Protein AF-A0A3D4FET5-F1 (afdb_monomer_lite)

Sequence (54 aa):
MGYYIRVESEVRIYVEDINPTGEKIILFIHGWPANHNLFEYQFNKLPEMGYRCI

pLDDT: mean 96.56, std 2.71, range [79.06, 98.19]

Radius of gyration: 12.08 Å; chains: 1; bounding box: 25×19×34 Å

Secondary structure (DSSP, 8-state):
-EEEEEEETTEEEEEE-BSTT-SEEE-----TT--GGGGHHHHTTTGGGTEEE-

Structure (mmCIF, N/CA/C/O backbone):
data_AF-A0A3D4FET5-F1
#
_entry.id   AF-A0A3D4FET5-F1
#
loop_
_atom_site.group_PDB
_atom_site.id
_atom_site.type_symbol
_atom_site.label_atom_id
_atom_site.label_alt_id
_atom_site.label_comp_id
_atom_site.label_asym_id
_atom_site.label_entity_id
_atom_site.label_seq_id
_atom_site.pdbx_PDB_ins_code
_atom_site.Cartn_x
_atom_site.Cartn_y
_atom_site.Cartn_z
_atom_site.occupancy
_atom_site.B_iso_or_equiv
_atom_site.auth_seq_id
_atom_site.auth_comp_id
_atom_site.auth_asym_id
_atom_site.auth_atom_id
_atom_site.pdbx_PDB_model_num
ATOM 1 N N . MET A 1 1 ? -0.364 -7.478 6.833 1.00 79.06 1 MET A N 1
ATOM 2 C CA . MET A 1 1 ? 0.349 -8.520 6.049 1.00 79.06 1 MET A CA 1
ATOM 3 C C . MET A 1 1 ? 0.315 -8.085 4.600 1.00 79.06 1 MET A C 1
ATOM 5 O O . MET A 1 1 ? -0.767 -7.745 4.139 1.00 79.06 1 MET A O 1
ATOM 9 N N . GLY A 1 2 ? 1.464 -8.048 3.921 1.00 91.50 2 GLY A N 1
ATOM 10 C CA . GLY A 1 2 ? 1.526 -7.661 2.511 1.00 91.50 2 GLY A CA 1
ATOM 11 C C . GLY A 1 2 ? 0.986 -8.751 1.585 1.00 91.50 2 GLY A C 1
ATOM 12 O O . GLY A 1 2 ? 1.141 -9.941 1.869 1.00 91.50 2 GLY A O 1
ATOM 13 N N . TYR A 1 3 ? 0.343 -8.354 0.492 1.00 97.19 3 TYR A N 1
ATOM 14 C CA . TYR A 1 3 ? -0.157 -9.265 -0.539 1.00 97.19 3 TYR A CA 1
ATOM 15 C C . TYR A 1 3 ? -0.076 -8.632 -1.930 1.00 97.19 3 TYR A C 1
ATOM 17 O O . TYR A 1 3 ? 0.118 -7.428 -2.075 1.00 97.19 3 TYR A O 1
ATOM 25 N N . TYR A 1 4 ? -0.203 -9.462 -2.968 1.00 97.69 4 TYR A N 1
ATOM 26 C CA . TYR A 1 4 ? -0.213 -9.003 -4.355 1.00 97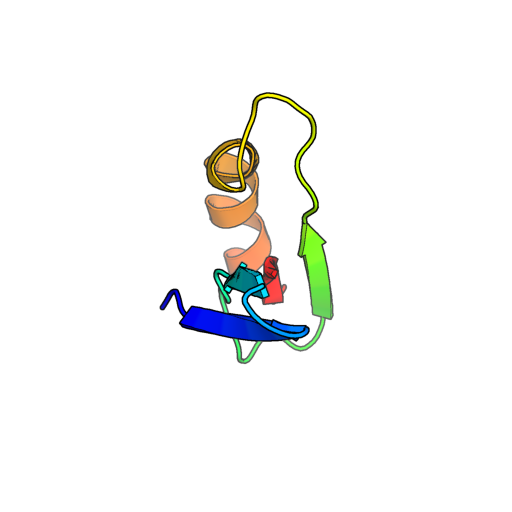.69 4 TYR A CA 1
ATOM 27 C C . TYR A 1 4 ? -1.629 -8.977 -4.917 1.00 97.69 4 TYR A C 1
ATOM 29 O O . TYR A 1 4 ? -2.358 -9.965 -4.819 1.00 97.69 4 TYR A O 1
ATOM 37 N N . ILE A 1 5 ? -1.975 -7.880 -5.584 1.00 97.44 5 ILE A N 1
ATOM 38 C CA . ILE A 1 5 ? -3.197 -7.750 -6.377 1.00 97.44 5 ILE A CA 1
ATOM 39 C C . ILE A 1 5 ? -2.811 -7.823 -7.854 1.00 97.44 5 ILE A C 1
ATOM 41 O O . ILE A 1 5 ? -1.948 -7.077 -8.322 1.00 97.44 5 ILE A O 1
ATOM 45 N N . ARG A 1 6 ? -3.439 -8.732 -8.605 1.00 97.81 6 ARG A N 1
ATOM 46 C CA . ARG A 1 6 ? -3.324 -8.759 -10.068 1.00 97.81 6 ARG A CA 1
ATOM 47 C C . ARG A 1 6 ? -4.263 -7.708 -10.650 1.00 97.81 6 ARG A C 1
ATOM 49 O O . ARG A 1 6 ? -5.461 -7.782 -10.400 1.00 97.81 6 ARG A O 1
ATOM 56 N N . VAL A 1 7 ? -3.726 -6.780 -11.437 1.00 97.56 7 VAL A N 1
ATOM 57 C CA . VAL A 1 7 ? -4.522 -5.715 -12.076 1.00 97.56 7 VAL A CA 1
ATOM 58 C C . VAL A 1 7 ? -4.672 -5.922 -13.581 1.00 97.56 7 VAL A C 1
ATOM 60 O O . VAL A 1 7 ? -5.733 -5.648 -14.125 1.00 97.56 7 VAL A O 1
ATOM 63 N N . GLU A 1 8 ? -3.657 -6.491 -14.238 1.00 97.56 8 GLU A N 1
ATOM 64 C CA . GLU A 1 8 ? -3.655 -6.775 -15.679 1.00 97.56 8 GLU A CA 1
ATOM 65 C C . GLU A 1 8 ? -2.888 -8.080 -15.984 1.00 97.56 8 GLU A C 1
ATOM 67 O O . GLU A 1 8 ? -2.481 -8.825 -15.080 1.00 97.56 8 GLU A O 1
ATOM 72 N N . SER A 1 9 ? -2.716 -8.413 -17.269 1.00 97.50 9 SER A N 1
ATOM 73 C CA . SER A 1 9 ? -1.838 -9.515 -17.676 1.00 97.50 9 SER A CA 1
ATOM 74 C C . SER A 1 9 ? -0.400 -9.191 -17.292 1.00 97.50 9 SER A C 1
ATOM 76 O O . SER A 1 9 ? 0.086 -8.117 -17.615 1.00 97.50 9 SER A O 1
ATOM 78 N N . GLU A 1 10 ? 0.271 -10.112 -16.602 1.00 96.81 10 GLU A N 1
ATOM 79 C CA . GLU A 1 10 ? 1.658 -9.944 -16.144 1.00 96.81 10 GLU A CA 1
ATOM 80 C C . GLU A 1 10 ? 1.930 -8.754 -15.197 1.00 96.81 10 GLU A C 1
ATOM 82 O O . GLU A 1 10 ? 3.080 -8.516 -14.838 1.00 96.81 10 GLU A O 1
ATOM 87 N N . VAL A 1 11 ? 0.899 -8.052 -14.702 1.00 98.00 11 VAL A N 1
ATOM 88 C CA . VAL A 1 11 ? 1.054 -6.943 -13.741 1.00 98.00 11 VAL A CA 1
ATOM 89 C C . VAL A 1 11 ? 0.492 -7.329 -12.374 1.00 98.00 11 VAL A C 1
ATOM 91 O O . VAL A 1 11 ? -0.700 -7.627 -12.223 1.00 98.00 11 VAL A O 1
ATOM 94 N N . ARG A 1 12 ? 1.356 -7.295 -11.352 1.00 98.00 12 ARG A N 1
ATOM 95 C CA . ARG A 1 12 ? 1.008 -7.518 -9.942 1.00 98.00 12 ARG A CA 1
ATOM 96 C C . ARG A 1 12 ? 1.518 -6.360 -9.093 1.00 98.00 12 ARG A C 1
ATOM 98 O O . ARG A 1 12 ? 2.708 -6.061 -9.125 1.00 98.00 12 ARG A O 1
ATOM 105 N N . ILE A 1 13 ? 0.630 -5.752 -8.315 1.00 97.62 13 ILE A N 1
ATOM 106 C CA . ILE A 1 13 ? 0.955 -4.659 -7.393 1.00 97.62 13 ILE A CA 1
ATOM 107 C C . ILE A 1 13 ? 1.082 -5.242 -5.988 1.00 97.62 13 ILE A C 1
ATOM 109 O O . ILE A 1 13 ? 0.189 -5.963 -5.546 1.00 97.62 13 ILE A O 1
ATOM 113 N N . TYR A 1 14 ? 2.190 -4.952 -5.309 1.00 97.94 14 TYR A N 1
ATOM 1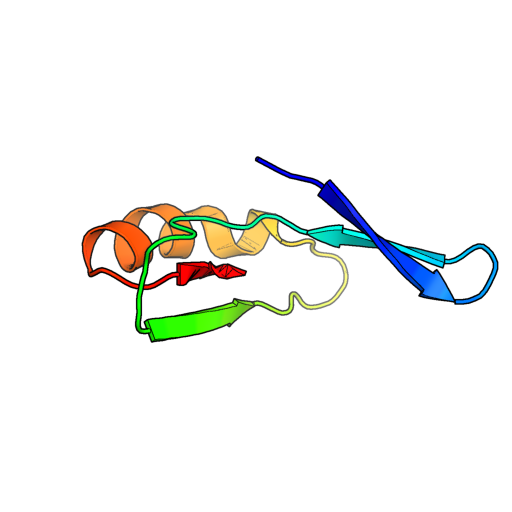14 C CA . TYR A 1 14 ? 2.346 -5.247 -3.885 1.00 97.94 14 TYR A CA 1
ATOM 115 C C . TYR A 1 14 ? 1.589 -4.199 -3.063 1.00 97.94 14 TYR A C 1
ATOM 117 O O . TYR A 1 14 ? 1.732 -3.006 -3.321 1.00 97.94 14 TYR A O 1
ATOM 125 N N . VAL A 1 15 ? 0.798 -4.648 -2.091 1.00 97.69 15 VAL A N 1
ATOM 126 C CA . VAL A 1 15 ? -0.021 -3.804 -1.214 1.00 97.69 15 VAL A CA 1
ATOM 127 C C . VAL A 1 15 ? 0.219 -4.200 0.237 1.00 97.69 15 VAL A C 1
ATOM 129 O O . VAL A 1 15 ? 0.255 -5.390 0.560 1.00 97.69 15 VAL A O 1
ATOM 132 N N . GLU A 1 16 ? 0.331 -3.206 1.116 1.00 96.81 16 GLU A N 1
ATOM 133 C CA . GLU A 1 16 ? 0.300 -3.391 2.565 1.00 96.81 16 GLU A CA 1
ATOM 134 C C . GLU A 1 16 ? -0.990 -2.823 3.140 1.00 96.81 16 GLU A C 1
ATOM 136 O O . GLU A 1 16 ? -1.257 -1.637 3.047 1.00 96.81 16 GLU A O 1
ATOM 141 N N . ASP A 1 17 ? -1.782 -3.693 3.761 1.00 96.94 17 ASP A N 1
ATOM 142 C CA . ASP A 1 17 ? -3.022 -3.313 4.431 1.00 96.94 17 ASP A CA 1
ATOM 143 C C . ASP A 1 17 ? -2.802 -3.333 5.944 1.00 96.94 17 ASP A C 1
ATOM 145 O O . ASP A 1 17 ? -2.609 -4.396 6.559 1.00 96.94 17 ASP A O 1
ATOM 149 N N . ILE A 1 18 ? -2.757 -2.139 6.526 1.00 96.50 18 ILE A N 1
ATOM 150 C CA . ILE A 1 18 ? -2.472 -1.903 7.936 1.00 96.50 18 ILE A CA 1
ATOM 151 C C . ILE A 1 18 ? -3.763 -1.472 8.626 1.00 96.50 18 ILE A C 1
ATOM 153 O O . ILE A 1 18 ? -4.456 -0.561 8.173 1.00 96.50 18 ILE A O 1
ATOM 157 N N . ASN A 1 19 ? -4.055 -2.108 9.765 1.00 96.81 19 ASN A N 1
ATOM 158 C CA . ASN A 1 19 ? -5.308 -1.944 10.504 1.00 96.81 19 ASN A CA 1
ATOM 159 C C . ASN A 1 19 ? -6.554 -2.220 9.628 1.00 96.81 19 ASN A C 1
ATOM 161 O O . ASN A 1 19 ?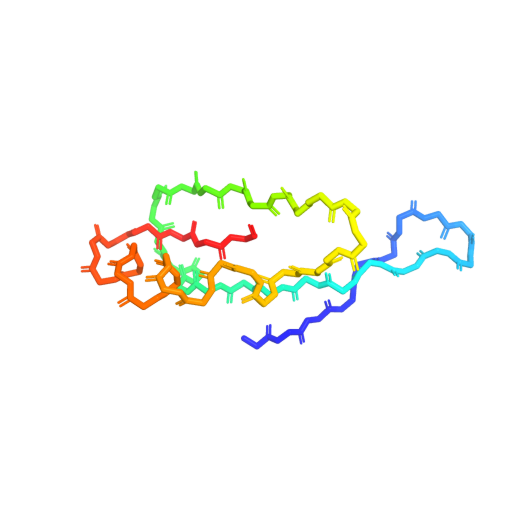 -7.392 -1.338 9.440 1.00 96.81 19 ASN A O 1
ATOM 165 N N . PRO A 1 20 ? -6.710 -3.449 9.095 1.00 95.75 20 PRO A N 1
ATOM 166 C CA . PRO A 1 20 ? -7.775 -3.789 8.144 1.00 95.75 20 PRO A CA 1
ATOM 167 C C . PRO A 1 20 ? -9.197 -3.640 8.710 1.00 95.75 20 PRO A C 1
ATOM 169 O O . PRO A 1 20 ? -10.158 -3.556 7.949 1.00 95.75 20 PRO A O 1
ATOM 172 N N . THR A 1 21 ? -9.340 -3.599 10.037 1.00 95.81 21 THR A N 1
ATOM 173 C CA . THR A 1 21 ? -10.606 -3.367 10.745 1.00 95.81 21 THR A CA 1
ATOM 174 C C . THR A 1 21 ? -10.940 -1.883 10.932 1.00 95.81 21 THR A C 1
ATOM 176 O O . THR A 1 21 ? -11.994 -1.574 11.478 1.00 95.81 21 THR A O 1
ATOM 179 N N . GLY A 1 22 ? -10.059 -0.962 10.527 1.00 94.94 22 GLY A N 1
ATOM 180 C CA . GLY A 1 22 ? -10.287 0.479 10.633 1.00 94.94 22 GLY A CA 1
ATOM 181 C C . GLY A 1 22 ? -11.402 0.965 9.702 1.00 94.94 22 GLY A C 1
ATOM 182 O O . GLY A 1 22 ? -11.432 0.631 8.518 1.00 94.94 22 GLY A O 1
ATOM 183 N N . GLU A 1 23 ? -12.310 1.786 10.232 1.00 92.75 23 GLU A N 1
ATOM 184 C CA . GLU A 1 23 ? -13.486 2.280 9.496 1.00 92.75 23 GLU A CA 1
ATOM 185 C C . GLU A 1 23 ? -13.149 3.412 8.515 1.00 92.75 23 GLU A C 1
ATOM 187 O O . GLU A 1 23 ? -13.815 3.582 7.494 1.00 92.75 23 GLU A O 1
ATOM 192 N N . LYS A 1 24 ? -12.108 4.201 8.815 1.00 96.06 24 LYS A N 1
ATOM 193 C CA . LYS A 1 24 ? -11.666 5.328 7.982 1.00 96.06 24 LYS A CA 1
ATOM 194 C C . LYS A 1 24 ? -10.454 4.923 7.159 1.00 96.06 24 LYS A C 1
ATOM 196 O O . LYS A 1 24 ? -9.407 4.627 7.725 1.00 96.06 24 LYS A O 1
ATOM 201 N N . ILE A 1 25 ? -10.589 4.943 5.839 1.00 97.81 25 ILE A N 1
ATOM 202 C CA . ILE A 1 25 ? -9.577 4.420 4.916 1.00 97.81 25 ILE A CA 1
ATOM 203 C C . ILE A 1 25 ? -8.768 5.570 4.310 1.00 97.81 25 ILE A C 1
ATOM 205 O O . ILE A 1 25 ? -9.344 6.555 3.848 1.00 97.81 25 ILE A O 1
ATOM 209 N N . ILE A 1 26 ? -7.442 5.426 4.284 1.00 98.19 26 ILE A N 1
ATOM 210 C CA . ILE A 1 26 ? -6.515 6.312 3.570 1.00 98.19 26 ILE A CA 1
ATOM 211 C C . ILE A 1 26 ? -5.674 5.454 2.622 1.00 98.19 26 ILE A C 1
ATOM 213 O O . ILE A 1 26 ? -5.097 4.459 3.054 1.00 98.19 26 ILE A O 1
ATOM 217 N N . LEU A 1 27 ? -5.609 5.858 1.350 1.00 97.94 27 LEU A N 1
ATOM 218 C CA . LEU A 1 27 ? -4.755 5.247 0.333 1.00 97.94 27 LEU A CA 1
ATOM 219 C C . LEU A 1 27 ? -3.476 6.072 0.155 1.00 97.94 27 LEU A C 1
ATOM 221 O O . LEU A 1 27 ? -3.541 7.273 -0.121 1.00 97.94 27 LEU A O 1
ATOM 225 N N . PHE A 1 28 ? -2.329 5.419 0.265 1.00 98.19 28 PHE A N 1
ATOM 226 C CA . PHE A 1 28 ? -1.007 6.001 0.123 1.00 98.19 28 PHE A CA 1
ATOM 227 C C . PHE A 1 28 ? -0.408 5.629 -1.230 1.00 98.19 28 PHE A C 1
ATOM 229 O O . PHE A 1 28 ? -0.248 4.462 -1.574 1.00 98.19 28 PHE A O 1
ATOM 236 N N . ILE A 1 29 ? -0.032 6.644 -2.006 1.00 97.81 29 ILE A N 1
ATOM 237 C CA . ILE A 1 29 ? 0.622 6.468 -3.304 1.00 97.81 29 ILE A CA 1
ATOM 238 C C . ILE A 1 29 ? 1.954 7.199 -3.240 1.00 97.81 29 ILE A C 1
ATOM 240 O O . ILE A 1 29 ? 2.004 8.414 -3.047 1.00 97.81 29 ILE A O 1
ATOM 244 N N . HIS A 1 30 ? 3.043 6.451 -3.360 1.00 97.50 30 HIS A N 1
ATOM 245 C CA . HIS A 1 30 ? 4.383 7.020 -3.327 1.00 97.50 30 HIS A CA 1
ATOM 246 C C . HIS A 1 30 ? 4.743 7.683 -4.665 1.00 97.50 30 HIS A C 1
ATOM 248 O O . HIS A 1 30 ? 4.187 7.372 -5.719 1.00 97.50 30 HIS A O 1
ATOM 254 N N . GLY A 1 31 ? 5.722 8.587 -4.625 1.00 97.25 31 GLY A N 1
ATOM 255 C CA . GLY A 1 31 ? 6.350 9.145 -5.821 1.00 97.25 31 GLY A CA 1
ATOM 256 C C . GLY A 1 31 ? 7.536 8.310 -6.312 1.00 97.25 31 GLY A C 1
ATOM 257 O O . GLY A 1 31 ? 7.972 7.358 -5.662 1.00 97.25 31 GLY A O 1
ATOM 258 N N . TRP A 1 32 ? 8.096 8.698 -7.455 1.00 96.12 32 TRP A N 1
ATOM 259 C CA . TRP A 1 32 ? 9.355 8.154 -7.971 1.00 96.12 32 TRP A CA 1
ATOM 260 C C . TRP A 1 32 ? 10.568 8.846 -7.315 1.00 96.12 32 TRP A C 1
ATOM 262 O O . TRP A 1 32 ? 10.491 10.051 -7.067 1.00 96.12 32 TRP A O 1
ATOM 272 N N . PRO A 1 33 ? 11.696 8.150 -7.065 1.00 95.94 33 PRO A N 1
ATOM 273 C CA . PRO A 1 33 ? 11.961 6.715 -7.247 1.00 95.94 33 PRO A CA 1
ATOM 274 C C . PRO A 1 33 ? 11.692 5.888 -5.971 1.00 95.94 33 PRO A C 1
ATOM 276 O O . PRO A 1 33 ? 12.381 4.902 -5.717 1.00 95.94 33 PRO A O 1
ATOM 279 N N . ALA A 1 34 ? 10.753 6.321 -5.125 1.00 97.44 34 ALA A N 1
ATOM 280 C CA . ALA A 1 34 ? 10.481 5.703 -3.828 1.00 97.44 34 ALA A CA 1
ATOM 281 C C . ALA A 1 34 ? 9.524 4.498 -3.934 1.00 97.44 34 ALA A C 1
ATOM 283 O O . ALA A 1 34 ? 9.138 4.081 -5.025 1.00 97.44 34 ALA A O 1
ATOM 284 N N . ASN A 1 35 ? 9.150 3.945 -2.779 1.00 97.38 35 ASN A N 1
ATOM 285 C CA . ASN A 1 35 ? 8.107 2.931 -2.608 1.00 97.38 35 ASN A CA 1
ATOM 286 C C . ASN A 1 35 ? 7.265 3.247 -1.351 1.00 97.38 35 ASN A C 1
ATOM 288 O O . ASN A 1 35 ? 7.432 4.310 -0.744 1.00 97.38 35 ASN A O 1
ATOM 292 N N . HIS A 1 36 ? 6.359 2.345 -0.960 1.00 96.12 36 HIS A N 1
ATOM 293 C CA . HIS A 1 36 ? 5.442 2.537 0.173 1.00 96.12 36 HIS A CA 1
ATOM 294 C C . HIS A 1 36 ? 6.145 2.736 1.526 1.00 96.12 36 HIS A C 1
ATOM 296 O O . HIS A 1 36 ? 5.573 3.381 2.402 1.00 96.12 36 HIS A O 1
ATOM 302 N N . ASN A 1 37 ? 7.401 2.294 1.683 1.00 96.19 37 ASN A N 1
ATOM 303 C CA . ASN A 1 37 ? 8.171 2.494 2.919 1.00 96.19 37 ASN A CA 1
ATOM 304 C C . ASN A 1 37 ? 8.429 3.977 3.233 1.00 96.19 37 ASN A C 1
ATOM 306 O O . ASN A 1 37 ? 8.742 4.314 4.371 1.00 96.19 37 ASN A O 1
ATOM 310 N N . LEU A 1 38 ? 8.255 4.885 2.261 1.00 97.56 38 LEU A N 1
ATOM 311 C CA . LEU A 1 38 ? 8.312 6.334 2.491 1.00 97.56 38 LEU A CA 1
ATOM 312 C C . LEU A 1 38 ? 7.333 6.795 3.589 1.00 97.56 38 LEU A C 1
ATOM 314 O O . LEU A 1 38 ? 7.557 7.826 4.220 1.00 97.56 38 LEU A O 1
ATOM 318 N N . PHE A 1 39 ? 6.257 6.036 3.813 1.00 97.56 39 PHE A N 1
ATOM 319 C CA . PHE A 1 39 ? 5.189 6.376 4.746 1.00 97.56 39 PHE A CA 1
ATOM 320 C C . PHE A 1 39 ? 5.316 5.703 6.126 1.00 97.56 39 PHE A C 1
ATOM 322 O O . PHE A 1 39 ? 4.352 5.699 6.893 1.00 97.56 39 PHE A O 1
ATOM 329 N N . GLU A 1 40 ? 6.483 5.147 6.481 1.00 96.31 40 GLU A N 1
ATOM 330 C CA . GLU A 1 40 ? 6.681 4.394 7.734 1.00 96.31 40 GLU A CA 1
ATOM 331 C C . GLU A 1 40 ? 6.227 5.161 8.992 1.00 96.31 40 GLU A C 1
ATOM 333 O O . GLU A 1 40 ? 5.562 4.610 9.870 1.00 96.31 40 GLU A O 1
ATOM 338 N N . TYR A 1 41 ? 6.504 6.466 9.066 1.00 97.56 41 TYR A N 1
ATOM 339 C CA . TYR A 1 41 ? 6.117 7.285 10.216 1.00 97.56 41 TYR A CA 1
ATOM 340 C C . TYR A 1 41 ? 4.608 7.533 10.272 1.00 97.56 41 TYR A C 1
ATOM 342 O O . TYR A 1 41 ? 4.031 7.583 11.359 1.00 97.56 41 TYR A O 1
ATOM 350 N N . GLN A 1 42 ? 3.954 7.660 9.116 1.00 98.00 42 GLN A N 1
ATOM 351 C CA . GLN A 1 42 ? 2.502 7.778 9.022 1.00 98.00 42 GLN A CA 1
ATOM 352 C C . GLN A 1 42 ? 1.839 6.465 9.452 1.00 98.00 42 GLN A C 1
ATOM 354 O O . GLN A 1 42 ? 0.888 6.491 10.237 1.00 98.00 42 GLN A O 1
ATOM 359 N N . PHE A 1 43 ? 2.391 5.324 9.031 1.00 96.31 43 PHE A N 1
ATOM 360 C CA . PHE A 1 43 ? 1.932 3.992 9.431 1.00 96.31 43 PHE A CA 1
ATOM 361 C C . PHE A 1 43 ? 2.126 3.705 10.925 1.00 96.31 43 PHE A C 1
ATOM 363 O O . PHE A 1 43 ? 1.362 2.935 11.495 1.00 96.31 43 PHE A O 1
ATOM 370 N N . ASN A 1 44 ? 3.064 4.376 11.598 1.00 95.50 44 ASN A N 1
ATOM 371 C CA . ASN A 1 44 ? 3.214 4.276 13.053 1.00 95.50 44 ASN A CA 1
ATOM 372 C C . ASN A 1 44 ? 2.139 5.043 13.843 1.00 95.50 44 ASN A C 1
ATOM 374 O O . ASN A 1 44 ? 1.972 4.788 15.031 1.00 95.50 44 ASN A O 1
ATOM 378 N N . LYS A 1 45 ? 1.443 6.016 13.235 1.00 97.62 45 LYS A N 1
ATOM 379 C CA . LYS A 1 45 ? 0.540 6.931 13.963 1.00 97.62 45 LYS A CA 1
ATOM 380 C C . LYS A 1 45 ? -0.918 6.824 13.547 1.00 97.62 45 LYS A C 1
ATOM 382 O O . LYS A 1 45 ? -1.797 6.793 14.400 1.00 97.62 45 LYS A O 1
ATOM 387 N N . LEU A 1 46 ? -1.200 6.759 12.251 1.00 97.62 46 LEU A N 1
ATOM 388 C CA . LEU A 1 46 ? -2.577 6.765 11.750 1.00 97.62 46 LEU A CA 1
ATOM 389 C C . LEU A 1 46 ? -3.379 5.512 12.150 1.00 97.62 46 LEU A C 1
ATOM 391 O O . LEU A 1 46 ? -4.542 5.667 12.532 1.00 97.62 46 LEU A O 1
ATOM 395 N N . PRO A 1 47 ? -2.795 4.299 12.174 1.00 96.06 47 PRO A N 1
ATOM 396 C CA . PRO A 1 47 ? -3.465 3.125 12.727 1.00 96.06 47 PRO A CA 1
ATOM 397 C C . PRO A 1 47 ? -3.853 3.268 14.202 1.00 96.06 47 PRO A C 1
ATOM 399 O O . PRO A 1 47 ? -4.958 2.877 14.570 1.00 96.06 47 PRO A O 1
ATOM 402 N N . GLU A 1 48 ? -3.006 3.894 15.033 1.00 95.44 48 GLU A N 1
ATOM 403 C CA . GLU A 1 48 ? -3.310 4.174 16.452 1.00 95.44 48 GLU A CA 1
ATOM 404 C C . GLU A 1 48 ? -4.525 5.109 16.602 1.00 95.44 48 GLU A C 1
ATOM 406 O O . GLU A 1 48 ? -5.236 5.066 17.603 1.00 95.44 48 GLU A O 1
ATOM 411 N N . MET A 1 49 ? -4.793 5.933 15.586 1.00 95.81 49 MET A N 1
ATOM 412 C CA . MET A 1 49 ? -5.944 6.837 15.517 1.00 95.81 49 MET A CA 1
ATOM 413 C C . MET A 1 49 ? -7.190 6.190 14.880 1.00 95.81 49 MET A C 1
ATOM 415 O O . MET A 1 49 ? -8.194 6.873 14.671 1.00 95.81 49 MET A O 1
ATOM 419 N N . GLY A 1 50 ? -7.138 4.893 14.557 1.00 96.00 50 GLY A N 1
ATOM 420 C CA . GLY A 1 50 ? -8.259 4.128 14.004 1.00 96.00 50 GLY A CA 1
ATOM 421 C C . GLY A 1 50 ? -8.382 4.152 12.478 1.00 96.00 50 GLY A C 1
ATOM 422 O O . GLY A 1 50 ? -9.376 3.653 11.947 1.00 96.00 50 GLY A O 1
ATOM 423 N N . TYR A 1 51 ? -7.400 4.701 11.755 1.00 98.1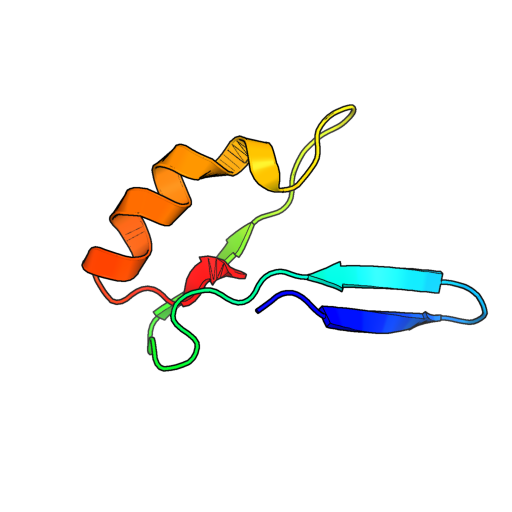2 51 TYR A N 1
ATOM 424 C CA . TYR A 1 51 ? -7.399 4.663 10.291 1.00 98.12 51 TYR A CA 1
ATOM 425 C C . TYR A 1 51 ? -6.889 3.319 9.768 1.00 98.12 51 TYR A C 1
ATOM 427 O O . TYR A 1 51 ? -5.909 2.774 10.277 1.00 98.12 51 TYR A O 1
ATOM 435 N N . ARG A 1 52 ? -7.526 2.813 8.715 1.00 97.88 52 ARG A N 1
ATOM 436 C CA . ARG A 1 52 ? -6.991 1.756 7.859 1.00 97.88 52 ARG A CA 1
ATOM 437 C C . ARG A 1 52 ? -6.104 2.399 6.800 1.00 97.88 52 ARG A C 1
ATOM 439 O O . ARG A 1 52 ? -6.561 3.279 6.069 1.00 97.88 52 ARG A O 1
ATOM 446 N N . CYS A 1 53 ? -4.849 1.980 6.741 1.00 97.94 53 CYS A N 1
ATOM 447 C CA . CYS A 1 53 ? -3.865 2.512 5.802 1.00 97.94 53 CYS A CA 1
ATOM 448 C C . CYS A 1 53 ? -3.577 1.452 4.740 1.00 97.94 53 CYS 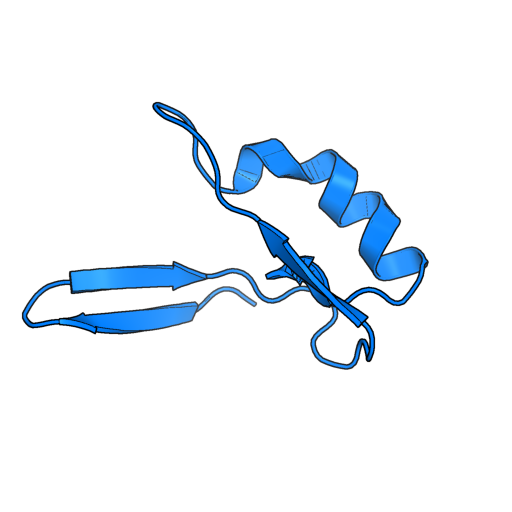A C 1
ATOM 450 O O . CYS A 1 53 ? -3.264 0.315 5.095 1.00 97.94 53 CYS A O 1
ATOM 452 N N . ILE A 1 54 ? -3.725 1.834 3.472 1.00 97.19 54 ILE A N 1
ATOM 453 C CA . ILE A 1 54 ? -3.526 0.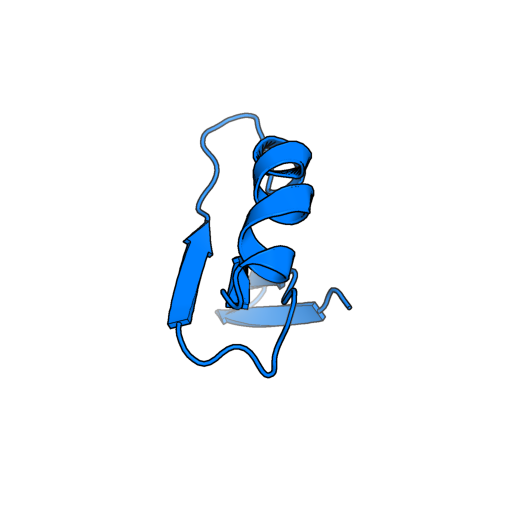983 2.290 1.00 97.19 54 ILE A CA 1
ATOM 454 C C . ILE A 1 54 ? -2.508 1.646 1.372 1.00 97.19 54 ILE A C 1
ATOM 456 O O . ILE A 1 54 ? -2.607 2.885 1.233 1.00 97.19 54 ILE A O 1
#

Foldseek 3Di:
DWDWDDDDVVDIDIDDKALVVFPAEDEDDDDPPDDPCVCVVVSVPVVVVRYTYD